Protein AF-A0A0R3TEG6-F1 (afdb_monomer)

Mean predicted aligned error: 5.92 Å

Secondary structure (DSSP, 8-state):
-HHHHHHTTEEEEEESSEEEEE-TTS-EEEEE--EEEEE-GGGHHHHTT-STTEETTEEP--PPPTT----HHHHHHHHHHTTSSSEEEEEES-TT-SB---EESHHHHHHHHHHHHHHSS-GGGB-EEEEEES---HHHHHHHHHHHHHHHH--SSPPTT-

Nearest PDB structures (foldseek):
  5tde-assembly1_A  TM=8.777E-01  e=5.356E-15  Homo sapiens
  5tet-assembly1_A  TM=8.862E-01  e=7.907E-15  Homo sapiens
  5tes-assembly1_A  TM=8.806E-01  e=6.098E-15  Homo sapiens
  5tdf-assembly1_A  TM=8.777E-01  e=2.898E-14  Homo sapiens
  6hxi-assembly1_A-2  TM=9.361E-01  e=4.434E-13  Methanothrix soehngenii

Solvent-accessible surface area (backbone atoms only — not comparable to full-atom values): 9763 Å² total; per-residue (Å²): 109,70,69,56,38,63,74,66,44,45,78,42,81,47,63,70,56,68,46,77,46,65,46,101,84,67,48,84,44,79,45,82,76,36,77,51,76,41,64,51,71,89,53,48,81,78,35,74,90,46,71,88,51,39,56,98,84,37,75,67,77,87,77,66,59,92,92,57,75,78,48,77,62,38,48,51,39,50,60,51,25,78,73,48,88,27,47,43,46,60,44,81,73,25,77,83,24,64,43,77,68,88,30,69,28,70,71,49,27,50,53,52,52,54,50,46,51,70,70,44,99,46,60,67,35,44,14,44,51,39,25,40,31,68,79,60,51,71,69,55,49,48,55,54,50,52,48,53,57,47,54,75,66,64,48,81,76,68,53,93,91,82

InterPro domains:
  IPR016102 Succinyl-CoA synthetase-like [G3DSA:3.40.50.261] (67-162)
  IPR016102 Succinyl-CoA synthetase-like [SSF52210] (86-149)
  IPR032263 ATP-citrate synthase, citrate-binding domain [PF16114] (70-158)

pLDDT: mean 92.72, std 5.59, range [65.94, 98.25]

Sequence (162 aa):
LHRVFAQLHINYLEINPLVACLDSQGNLRIHILDVASKIDQCAEYLFSSSKDWLVDGEPITFPPAFGQILTPEERRVADLDARTGASLKLCVLNPHGRIWTMSAGGGASVIYADTICQLASSPSELANYGEYSGAPTEVQTFEYASTILRLMTNASPPHPDG

Structure (mmCIF, N/CA/C/O backbone):
data_AF-A0A0R3TEG6-F1
#
_entry.id   AF-A0A0R3TEG6-F1
#
loop_
_atom_site.group_PDB
_atom_site.id
_atom_site.type_symbol
_atom_site.label_atom_id
_atom_site.label_alt_id
_atom_site.label_comp_id
_atom_site.label_asym_id
_atom_site.label_entity_id
_atom_site.label_seq_id
_atom_site.pdbx_PDB_ins_code
_atom_site.Cartn_x
_atom_site.Cartn_y
_atom_site.Cartn_z
_atom_site.occupancy
_atom_site.B_iso_or_equiv
_atom_site.auth_seq_id
_atom_site.auth_comp_id
_atom_site.auth_asym_id
_atom_site.auth_atom_id
_atom_site.pdbx_PDB_model_num
ATOM 1 N N . LEU A 1 1 ? -18.477 5.777 22.521 1.00 90.06 1 LEU A N 1
ATOM 2 C CA . LEU A 1 1 ? -17.774 5.237 21.337 1.00 90.06 1 LEU A CA 1
ATOM 3 C C . LEU A 1 1 ? -17.412 6.327 20.325 1.00 90.06 1 LEU A C 1
ATOM 5 O O . LEU A 1 1 ? -16.230 6.544 20.127 1.00 90.06 1 LEU A O 1
ATOM 9 N N . HIS A 1 2 ? -18.376 7.081 19.776 1.00 94.31 2 HIS A N 1
ATOM 10 C CA . HIS A 1 2 ? -18.116 8.123 18.760 1.00 94.31 2 HIS A CA 1
ATOM 11 C C . HIS A 1 2 ? -17.000 9.124 19.117 1.00 94.31 2 HIS A C 1
ATOM 13 O O . HIS A 1 2 ? -16.160 9.432 18.286 1.00 94.31 2 HIS A O 1
ATOM 19 N N . ARG A 1 3 ? -16.940 9.601 20.369 1.00 95.81 3 ARG A N 1
ATOM 20 C CA . ARG A 1 3 ? -15.859 10.502 20.810 1.00 95.81 3 ARG A CA 1
ATOM 21 C C . ARG A 1 3 ? -14.466 9.885 20.639 1.00 95.81 3 ARG A C 1
ATOM 23 O O . ARG A 1 3 ? -13.566 10.582 20.202 1.00 95.81 3 ARG A O 1
ATOM 30 N N . VAL A 1 4 ? -14.310 8.600 20.965 1.00 92.44 4 VAL A N 1
ATOM 31 C CA . VAL A 1 4 ? -13.042 7.868 20.797 1.00 92.44 4 VAL A CA 1
ATOM 32 C C . VAL A 1 4 ? -12.730 7.696 19.312 1.00 92.44 4 VAL A C 1
ATOM 34 O O . VAL A 1 4 ? -11.614 7.969 18.898 1.00 92.44 4 VAL A O 1
ATOM 37 N N . PHE A 1 5 ? -13.734 7.327 18.511 1.00 95.06 5 PHE A N 1
ATOM 38 C CA . PHE A 1 5 ? -13.612 7.213 17.056 1.00 95.06 5 PHE A CA 1
ATOM 39 C C . PHE A 1 5 ? -13.083 8.508 16.419 1.00 95.06 5 PHE A C 1
ATOM 41 O O . PHE A 1 5 ? -12.109 8.474 15.676 1.00 95.06 5 PHE A O 1
ATOM 48 N N . ALA A 1 6 ? -13.671 9.651 16.781 1.00 95.19 6 ALA A N 1
ATOM 49 C CA . ALA A 1 6 ? -13.252 10.956 16.282 1.00 95.19 6 ALA A CA 1
ATOM 50 C C . ALA A 1 6 ? -11.879 11.390 16.826 1.00 95.19 6 ALA A C 1
ATOM 52 O O . ALA A 1 6 ? -11.044 11.858 16.062 1.00 95.19 6 ALA A O 1
ATOM 53 N N . GLN A 1 7 ? -11.631 11.227 18.132 1.00 94.25 7 GLN A N 1
ATOM 54 C CA . GLN A 1 7 ? -10.377 11.652 18.765 1.00 94.25 7 GLN A CA 1
ATOM 55 C C . GLN A 1 7 ? -9.168 10.871 18.242 1.00 94.25 7 GLN A C 1
ATOM 57 O O . GLN A 1 7 ? -8.102 11.451 18.077 1.00 94.25 7 GLN A O 1
ATOM 62 N N . LEU A 1 8 ? -9.325 9.571 17.988 1.00 94.50 8 LEU A N 1
ATOM 63 C CA . LEU A 1 8 ? -8.230 8.703 17.556 1.00 94.50 8 LEU A CA 1
ATOM 64 C C . LEU A 1 8 ? -8.075 8.628 16.030 1.00 94.50 8 LEU A C 1
ATOM 66 O O . LEU A 1 8 ? -7.300 7.799 15.564 1.00 94.50 8 LEU A O 1
ATOM 70 N N . HIS A 1 9 ? -8.789 9.463 15.261 1.00 95.56 9 HIS A N 1
ATOM 71 C CA . HIS A 1 9 ? -8.759 9.453 13.790 1.00 95.56 9 HIS A CA 1
ATOM 72 C C . HIS A 1 9 ? -9.048 8.057 13.199 1.00 95.56 9 HIS A C 1
ATOM 74 O O . HIS A 1 9 ? -8.362 7.563 12.301 1.00 95.56 9 HIS A O 1
ATOM 80 N N . ILE A 1 10 ? -10.073 7.392 13.739 1.00 95.44 10 ILE A N 1
ATOM 81 C CA . ILE A 1 10 ? -10.532 6.093 13.246 1.00 95.44 10 ILE A CA 1
ATOM 82 C C . ILE A 1 10 ? -11.433 6.320 12.027 1.00 95.44 10 ILE A C 1
ATOM 84 O O . ILE A 1 10 ? -12.349 7.133 12.077 1.00 95.44 10 ILE A O 1
ATOM 88 N N . ASN A 1 11 ? -11.205 5.563 10.952 1.00 95.06 11 ASN A N 1
ATOM 89 C CA . ASN A 1 11 ? -12.000 5.611 9.718 1.00 95.06 11 ASN A CA 1
ATOM 90 C C . ASN A 1 11 ? -12.960 4.421 9.589 1.00 95.06 11 ASN A C 1
ATOM 92 O O . ASN A 1 11 ? -13.937 4.477 8.845 1.00 95.06 11 ASN A O 1
ATOM 96 N N . TYR A 1 12 ? -12.696 3.335 10.313 1.00 96.25 12 TYR A N 1
ATOM 97 C CA . TYR A 1 12 ? -13.555 2.158 10.376 1.00 96.25 12 TYR A CA 1
ATOM 98 C C . TYR A 1 12 ? -13.430 1.511 11.750 1.00 96.25 12 TYR A C 1
ATOM 100 O O . TYR A 1 12 ? -12.317 1.349 12.237 1.00 96.25 12 TYR A O 1
ATOM 108 N N . LEU A 1 13 ? -14.556 1.138 12.357 1.00 96.44 13 LEU A N 1
ATOM 109 C CA . LEU A 1 13 ? -14.596 0.421 13.628 1.00 96.44 13 LEU A CA 1
ATOM 110 C C . LEU A 1 13 ? -15.757 -0.570 13.617 1.00 96.44 13 LEU A C 1
ATOM 112 O O . LEU A 1 13 ? -16.920 -0.170 13.569 1.00 96.44 13 LEU A O 1
ATOM 116 N N . GLU A 1 14 ? -15.429 -1.847 13.710 1.00 97.19 14 GLU A N 1
ATOM 117 C CA . GLU A 1 14 ? -16.363 -2.943 13.913 1.00 97.19 14 GLU A CA 1
ATOM 118 C C . GLU A 1 14 ? -16.099 -3.572 15.279 1.00 97.19 14 GLU A C 1
ATOM 120 O O . GLU A 1 14 ? -14.954 -3.807 15.657 1.00 97.19 14 GLU A O 1
ATOM 125 N N . ILE A 1 15 ? -17.174 -3.836 16.021 1.00 97.31 15 ILE A N 1
ATOM 126 C CA . ILE A 1 15 ? -17.139 -4.593 17.270 1.00 97.31 15 ILE A CA 1
ATOM 127 C C . ILE A 1 15 ? -18.162 -5.714 17.132 1.00 97.31 15 ILE A C 1
ATOM 129 O O . ILE A 1 15 ? -19.364 -5.433 17.101 1.00 97.31 15 ILE A O 1
ATOM 133 N N . ASN A 1 16 ? -17.707 -6.964 17.036 1.00 96.38 16 ASN A N 1
ATOM 134 C CA . ASN A 1 16 ? -18.596 -8.092 16.768 1.00 96.38 16 ASN A CA 1
ATOM 135 C C . ASN A 1 16 ? -18.129 -9.403 17.439 1.00 96.38 16 ASN A C 1
ATOM 137 O O . ASN A 1 16 ? -17.317 -10.117 16.861 1.00 96.38 16 ASN A O 1
ATOM 141 N N . PRO A 1 17 ? -18.670 -9.779 18.615 1.00 95.88 17 PRO A N 1
ATOM 142 C CA . PRO A 1 17 ? -19.835 -9.188 19.277 1.00 95.88 17 PRO A CA 1
ATOM 143 C C . PRO A 1 17 ? -19.490 -8.097 20.308 1.00 95.88 17 PRO A C 1
ATOM 145 O O . PRO A 1 17 ? -18.496 -8.171 21.034 1.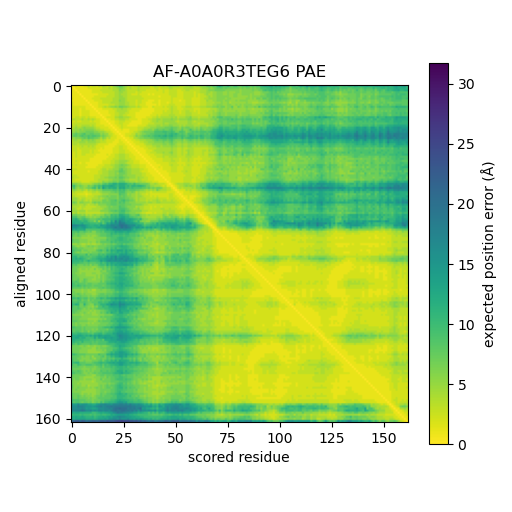00 95.88 17 PRO A O 1
ATOM 148 N N . LEU A 1 18 ? -20.401 -7.127 20.452 1.00 96.44 18 LEU A N 1
ATOM 149 C CA . LEU A 1 18 ? -20.498 -6.262 21.631 1.00 96.44 18 LEU A CA 1
ATOM 150 C C . LEU A 1 18 ? -21.471 -6.899 22.630 1.00 96.44 18 LEU A C 1
ATOM 152 O O . LEU A 1 18 ? -22.679 -6.925 22.394 1.00 96.44 18 LEU A O 1
ATOM 156 N N . VAL A 1 19 ? -20.959 -7.411 23.746 1.00 97.12 19 VAL A N 1
ATOM 157 C CA . VAL A 1 19 ? -21.777 -8.120 24.739 1.00 97.12 19 VAL A CA 1
ATOM 158 C C . VAL A 1 19 ? -22.154 -7.177 25.874 1.00 97.12 19 VAL A C 1
ATOM 160 O O . VAL A 1 19 ? -21.295 -6.555 26.493 1.00 97.12 19 VAL A O 1
ATOM 163 N N . ALA A 1 20 ? -23.448 -7.091 26.169 1.00 96.62 20 ALA A N 1
ATOM 164 C CA . ALA A 1 20 ? -23.992 -6.314 27.274 1.00 96.62 20 ALA A CA 1
ATOM 165 C C . ALA A 1 20 ? -24.687 -7.257 28.263 1.00 96.62 20 ALA A C 1
ATOM 167 O O . ALA A 1 20 ? -25.652 -7.931 27.906 1.00 96.62 20 ALA A O 1
ATOM 168 N N . CYS A 1 21 ? -24.198 -7.322 29.499 1.00 96.06 21 CYS A N 1
ATOM 169 C CA . CYS A 1 21 ? -24.749 -8.182 30.546 1.00 96.06 21 CYS A CA 1
ATOM 170 C C . CYS A 1 21 ? -24.800 -7.451 31.890 1.00 96.06 21 CYS A C 1
ATOM 172 O O . CYS A 1 21 ? -24.140 -6.435 32.080 1.00 96.06 21 CYS A O 1
ATOM 174 N N . LEU A 1 22 ? -25.610 -7.945 32.824 1.00 97.00 22 LEU A N 1
ATOM 175 C CA . LEU A 1 22 ? -25.627 -7.435 34.194 1.00 97.00 22 LEU A CA 1
ATOM 176 C C . LEU A 1 22 ? -24.624 -8.218 35.041 1.00 97.00 22 LEU A C 1
ATOM 178 O O . LEU A 1 22 ? -24.508 -9.436 34.896 1.00 97.00 22 LEU A O 1
ATOM 182 N N . ASP A 1 23 ? -23.916 -7.537 35.933 1.00 93.81 23 ASP A N 1
ATOM 183 C CA . ASP A 1 23 ? -23.112 -8.210 36.946 1.00 93.81 23 ASP A CA 1
ATOM 184 C C . ASP A 1 23 ? -23.959 -8.720 38.121 1.00 93.81 23 ASP A C 1
ATOM 186 O O . ASP A 1 23 ? -25.176 -8.535 38.174 1.00 93.81 23 ASP A O 1
ATOM 190 N N . SER A 1 24 ? -23.313 -9.381 39.083 1.00 92.69 24 SER A N 1
ATOM 191 C CA . SER A 1 24 ? -23.974 -9.957 40.262 1.00 92.69 24 SER A CA 1
ATOM 192 C C . SER A 1 24 ? -24.679 -8.929 41.156 1.00 92.69 24 SER A C 1
ATOM 194 O O . SER A 1 24 ? -25.461 -9.316 42.020 1.00 92.69 24 SER A O 1
ATOM 196 N N . GLN A 1 25 ? -24.413 -7.637 40.959 1.00 94.69 25 GLN A N 1
ATOM 197 C CA . GLN A 1 25 ? -25.009 -6.523 41.694 1.00 94.69 25 GLN A CA 1
ATOM 198 C C . GLN A 1 25 ? -26.090 -5.809 40.863 1.00 94.69 25 GLN A C 1
ATOM 200 O O . GLN A 1 25 ? -26.677 -4.838 41.333 1.00 94.69 25 GLN A O 1
ATOM 205 N N . GLY A 1 26 ? -26.373 -6.289 39.646 1.00 93.88 26 GLY A N 1
ATOM 206 C CA . GLY A 1 26 ? -27.352 -5.704 38.732 1.00 93.88 26 GLY A CA 1
ATOM 207 C C . GLY A 1 26 ? -26.823 -4.531 37.903 1.00 93.88 26 GLY A C 1
ATOM 208 O O . GLY A 1 26 ? -27.619 -3.860 37.250 1.00 93.88 26 GLY A O 1
ATOM 209 N N . ASN A 1 27 ? -25.511 -4.267 37.894 1.00 96.12 27 ASN A N 1
ATOM 210 C CA . ASN A 1 27 ? -24.934 -3.184 37.096 1.00 96.12 27 ASN A CA 1
ATOM 211 C C . ASN A 1 27 ? -24.672 -3.643 35.658 1.00 96.12 27 ASN A C 1
ATOM 213 O O . ASN A 1 27 ? -24.131 -4.727 35.436 1.00 96.12 27 ASN A O 1
ATOM 217 N N . LEU A 1 28 ? -24.995 -2.795 34.677 1.00 95.81 28 LEU A N 1
ATOM 218 C CA . LEU A 1 28 ? -24.678 -3.043 33.270 1.00 95.81 28 LEU A CA 1
ATOM 219 C C . LEU A 1 28 ? -23.159 -3.059 33.049 1.00 95.81 28 LEU A C 1
ATOM 221 O O . LEU A 1 28 ? -22.475 -2.065 33.291 1.00 95.81 28 LEU A O 1
ATOM 225 N N . ARG A 1 29 ? -22.649 -4.168 32.518 1.00 96.25 29 ARG A N 1
ATOM 226 C CA . ARG A 1 29 ? -21.284 -4.332 32.027 1.00 96.25 29 ARG A CA 1
ATOM 227 C C . ARG A 1 29 ? -21.281 -4.550 30.525 1.00 96.25 29 ARG A C 1
ATOM 229 O O . ARG A 1 29 ? -22.097 -5.289 29.978 1.00 96.25 29 ARG A O 1
ATOM 236 N N . ILE A 1 30 ? -20.327 -3.896 29.875 1.00 95.31 30 ILE A N 1
ATOM 237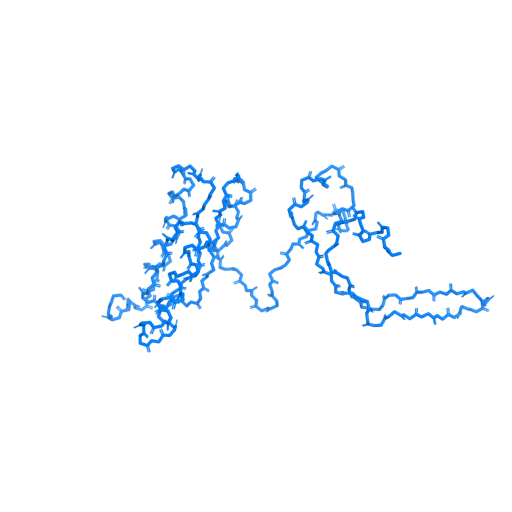 C CA . ILE A 1 30 ? -20.082 -4.008 28.443 1.00 95.31 30 ILE A CA 1
ATOM 238 C C . ILE A 1 30 ? -18.758 -4.744 28.246 1.00 95.31 30 ILE A C 1
ATOM 240 O O . ILE A 1 30 ? -17.739 -4.344 28.806 1.00 95.31 30 ILE A O 1
ATOM 244 N N . HIS A 1 31 ? -18.781 -5.800 27.442 1.00 95.31 31 HIS A N 1
ATOM 245 C CA . HIS A 1 31 ? -17.624 -6.594 27.059 1.00 95.31 31 HIS A CA 1
ATOM 246 C C . HIS A 1 31 ? -17.413 -6.475 25.550 1.00 95.31 31 HIS A C 1
ATOM 248 O O . HIS A 1 31 ? -18.310 -6.753 24.753 1.00 95.31 31 HIS A O 1
ATOM 254 N N . ILE A 1 32 ? -16.215 -6.048 25.172 1.00 95.94 32 ILE A N 1
ATOM 255 C CA . ILE A 1 32 ? -15.768 -5.959 23.784 1.00 95.94 32 ILE A CA 1
ATOM 256 C C . ILE A 1 32 ? -14.995 -7.249 23.511 1.00 95.94 32 ILE A C 1
ATOM 258 O O . ILE A 1 32 ? -13.899 -7.410 24.044 1.00 95.94 32 ILE A O 1
ATOM 262 N N . LEU A 1 33 ? -15.602 -8.195 22.786 1.00 96.19 33 LEU A N 1
ATOM 263 C CA . LEU A 1 33 ? -14.996 -9.516 22.565 1.00 96.19 33 LEU A CA 1
ATOM 264 C C . LEU A 1 33 ? -14.116 -9.574 21.316 1.00 96.19 33 LEU A C 1
ATOM 266 O O . LEU A 1 33 ? -13.143 -10.320 21.310 1.00 96.19 33 LEU A O 1
ATOM 270 N N . ASP A 1 34 ? -14.448 -8.793 20.292 1.00 96.56 34 ASP A N 1
ATOM 271 C CA . ASP A 1 34 ? -13.666 -8.681 19.064 1.00 96.56 34 ASP A CA 1
ATOM 272 C C . ASP A 1 34 ? -13.762 -7.259 18.503 1.00 96.56 34 ASP A C 1
ATOM 274 O O . ASP A 1 34 ? -14.799 -6.602 18.654 1.00 96.56 34 ASP A O 1
ATOM 278 N N . VAL A 1 35 ? -12.679 -6.789 17.881 1.00 95.12 35 VAL A N 1
ATOM 279 C CA . VAL A 1 35 ? -12.582 -5.463 17.264 1.00 95.12 35 VAL A CA 1
ATOM 280 C C . VAL A 1 35 ? -11.770 -5.537 15.979 1.00 95.12 35 VAL A C 1
ATOM 282 O O . VAL A 1 35 ? -10.594 -5.895 16.002 1.00 95.12 35 VAL A O 1
ATOM 285 N N . ALA A 1 36 ? -12.355 -5.054 14.887 1.00 94.25 36 ALA A N 1
ATOM 286 C CA . ALA A 1 36 ? -11.625 -4.709 13.674 1.00 94.25 36 ALA A CA 1
ATOM 287 C C . ALA A 1 36 ? -11.663 -3.188 13.474 1.00 94.25 36 ALA A C 1
ATOM 289 O O . ALA A 1 36 ? -12.709 -2.554 13.605 1.00 94.25 36 ALA A O 1
ATOM 290 N N . SER A 1 37 ? -10.517 -2.577 13.168 1.00 93.12 37 SER A N 1
ATOM 291 C CA . SER A 1 37 ? -10.405 -1.121 13.031 1.00 93.12 37 SER A CA 1
ATOM 292 C C . SER A 1 37 ? -9.481 -0.726 11.881 1.00 93.12 37 SER A C 1
ATOM 294 O O . SER A 1 37 ? -8.529 -1.440 11.570 1.00 93.12 37 SER A O 1
ATOM 296 N N . LYS A 1 38 ? -9.755 0.424 11.256 1.00 94.00 38 LYS A N 1
ATOM 297 C CA . LYS A 1 38 ? -8.822 1.119 10.356 1.00 94.00 38 LYS A CA 1
ATOM 298 C C . LYS A 1 38 ? -8.635 2.540 10.859 1.00 94.00 38 LYS A C 1
ATOM 300 O O . LYS A 1 38 ? -9.618 3.250 11.071 1.00 94.00 38 LYS A O 1
ATOM 305 N N . ILE A 1 39 ? -7.384 2.946 11.009 1.00 92.75 39 ILE A N 1
ATOM 306 C CA . ILE A 1 39 ? -6.981 4.263 11.506 1.00 92.75 39 ILE A CA 1
ATOM 307 C C . ILE A 1 39 ? -6.341 5.029 10.347 1.00 92.75 39 ILE A C 1
ATOM 309 O O . ILE A 1 39 ? -5.707 4.423 9.482 1.00 92.75 39 ILE A O 1
ATOM 313 N N . ASP A 1 40 ? -6.542 6.343 10.299 1.00 92.44 40 ASP A N 1
ATOM 314 C CA . ASP A 1 40 ? -5.934 7.203 9.287 1.00 92.44 40 ASP A CA 1
ATOM 315 C C . ASP A 1 40 ? -4.439 7.409 9.558 1.00 92.44 40 ASP A C 1
ATOM 317 O O . ASP A 1 40 ? -4.068 8.300 10.315 1.00 92.44 40 ASP A O 1
ATOM 321 N N . GLN A 1 41 ? -3.574 6.616 8.922 1.00 88.88 41 GLN A N 1
ATOM 322 C CA . GLN A 1 41 ? -2.120 6.733 9.074 1.00 88.88 41 GLN A CA 1
ATOM 323 C C . GLN A 1 41 ? -1.588 8.145 8.761 1.00 88.88 41 GLN A C 1
ATOM 325 O O . GLN A 1 41 ? -0.605 8.570 9.359 1.00 88.88 41 GLN A O 1
ATOM 330 N N . CYS A 1 42 ? -2.253 8.929 7.904 1.00 87.62 42 CYS A N 1
ATOM 331 C CA . CYS A 1 42 ? -1.832 10.304 7.620 1.00 87.62 42 CYS A CA 1
ATOM 332 C C . CYS A 1 42 ? -1.911 11.222 8.850 1.00 87.62 42 CYS A C 1
ATOM 334 O O . CYS A 1 42 ? -1.284 12.278 8.858 1.00 87.62 42 CYS A O 1
ATOM 336 N N . ALA A 1 43 ? -2.660 10.842 9.889 1.00 90.94 43 ALA A N 1
ATOM 337 C CA . ALA A 1 43 ? -2.768 11.585 11.138 1.00 90.94 43 ALA A CA 1
ATOM 338 C C . ALA A 1 43 ? -1.612 11.316 12.120 1.00 90.94 43 ALA A C 1
ATOM 340 O O . ALA A 1 43 ? -1.562 11.959 13.164 1.00 90.94 43 ALA A O 1
ATOM 341 N N . GLU A 1 44 ? -0.669 10.420 11.806 1.00 89.06 44 GLU A N 1
ATOM 342 C CA . GLU A 1 44 ? 0.417 9.998 12.711 1.00 89.06 44 GLU A CA 1
ATOM 343 C C . GLU A 1 44 ? 1.204 11.169 13.315 1.00 89.06 44 GLU A C 1
ATOM 345 O O . GLU A 1 44 ? 1.490 11.190 14.514 1.00 89.06 44 GLU A O 1
ATOM 350 N N . TYR A 1 45 ? 1.466 12.207 12.518 1.00 86.94 45 TYR A N 1
ATOM 351 C CA . TYR A 1 45 ? 2.175 13.406 12.970 1.00 86.94 45 TYR A CA 1
ATOM 352 C C . TYR A 1 45 ? 1.451 14.171 14.097 1.00 86.94 45 TYR A C 1
ATOM 354 O O . TYR A 1 45 ? 2.095 14.902 14.846 1.00 86.94 45 TYR A O 1
ATOM 362 N N . LEU A 1 46 ? 0.127 14.024 14.242 1.00 90.56 46 LEU A N 1
ATOM 363 C CA . LEU A 1 46 ? -0.651 14.637 15.328 1.00 90.56 46 LEU A CA 1
ATOM 364 C C . LEU A 1 46 ? -0.429 13.924 16.667 1.00 90.56 46 LEU A C 1
ATOM 366 O O . LEU A 1 46 ? -0.630 14.518 17.728 1.00 90.56 46 LEU A O 1
ATOM 370 N N . PHE A 1 47 ? -0.007 12.660 16.623 1.00 90.50 47 PHE A N 1
ATOM 371 C CA . PHE A 1 47 ? 0.099 11.790 17.788 1.00 90.50 47 PHE A CA 1
ATOM 372 C C . PHE A 1 47 ? 1.537 11.536 18.237 1.00 90.50 47 PHE A C 1
ATOM 374 O O . PHE A 1 47 ? 1.730 10.930 19.287 1.00 90.50 47 PHE A O 1
ATOM 381 N N . SER A 1 48 ? 2.540 12.075 17.537 1.00 82.19 48 SER A N 1
ATOM 382 C CA . SER A 1 48 ? 3.965 11.908 17.872 1.00 82.19 48 SER A CA 1
ATOM 383 C C . SER A 1 48 ? 4.334 12.353 19.296 1.00 82.19 48 SER A C 1
ATOM 385 O O . SER A 1 48 ? 5.328 11.898 19.855 1.00 82.19 48 SER A O 1
ATOM 387 N N . SER A 1 49 ? 3.543 13.258 19.879 1.00 82.38 49 SER A N 1
ATOM 388 C CA . SER A 1 49 ? 3.724 13.798 21.236 1.00 82.38 49 SER A CA 1
ATOM 389 C C . SER A 1 49 ? 2.631 13.346 22.216 1.00 82.38 49 SER A C 1
ATOM 391 O O . SER A 1 49 ? 2.599 13.811 23.357 1.00 82.38 49 SER A O 1
ATOM 393 N N . SER A 1 50 ? 1.709 12.484 21.778 1.00 86.56 50 SER A N 1
ATOM 394 C CA . SER A 1 50 ? 0.573 11.998 22.563 1.00 86.56 50 SER A CA 1
ATOM 395 C C . SER A 1 50 ? 0.758 10.531 22.947 1.00 86.56 50 SER A C 1
ATOM 397 O O . SER A 1 50 ? 1.445 9.772 22.274 1.00 86.56 50 SER A O 1
ATOM 399 N N . LYS A 1 51 ? 0.098 10.115 24.031 1.00 87.81 51 LYS A N 1
ATOM 400 C CA . LYS A 1 51 ? -0.000 8.697 24.406 1.00 87.81 51 LYS A CA 1
ATOM 401 C C . LYS A 1 51 ? -1.160 7.977 23.713 1.00 87.81 51 LYS A C 1
ATOM 403 O O . LYS A 1 51 ? -1.289 6.769 23.859 1.00 87.81 51 LYS A O 1
ATOM 408 N N . ASP A 1 52 ? -1.996 8.713 22.982 1.00 90.44 52 ASP A N 1
ATOM 409 C CA . ASP A 1 52 ? -3.243 8.205 22.402 1.00 90.44 52 ASP A CA 1
ATOM 410 C C . ASP A 1 52 ? -3.017 7.150 21.301 1.00 90.44 52 ASP A C 1
ATOM 412 O O . ASP A 1 52 ? -3.891 6.316 21.078 1.00 90.44 52 ASP A O 1
ATOM 416 N N . TRP A 1 53 ? -1.853 7.153 20.640 1.00 92.69 53 TRP A N 1
ATOM 417 C CA . TRP A 1 53 ? -1.432 6.135 19.660 1.00 92.69 53 TRP A CA 1
ATOM 418 C C . TRP A 1 53 ? -0.287 5.253 20.182 1.00 92.69 53 TRP A C 1
ATOM 420 O O . TRP A 1 53 ? 0.547 4.776 19.412 1.00 92.69 53 TRP A O 1
ATOM 430 N N . LEU A 1 54 ? -0.241 5.039 21.500 1.00 91.00 54 LEU A N 1
ATOM 431 C CA . LEU A 1 54 ? 0.646 4.054 22.108 1.00 91.00 54 LEU A CA 1
ATOM 432 C C . LEU A 1 54 ? -0.135 2.788 22.470 1.00 91.00 54 LEU A C 1
ATOM 434 O O . LEU A 1 54 ? -1.148 2.849 23.169 1.00 91.00 54 LEU A O 1
ATOM 438 N N . VAL A 1 55 ? 0.372 1.638 22.040 1.00 87.56 55 VAL A N 1
ATOM 439 C CA . VAL A 1 55 ? -0.085 0.309 22.448 1.00 87.56 55 VAL A CA 1
ATOM 440 C C . VAL A 1 55 ? 0.975 -0.254 23.388 1.00 87.56 55 VAL A C 1
ATOM 442 O O . VAL A 1 55 ? 2.127 -0.412 23.002 1.00 87.56 55 VAL A O 1
ATOM 445 N N . ASP A 1 56 ? 0.613 -0.470 24.655 1.00 88.25 56 ASP A N 1
ATOM 446 C CA . ASP A 1 56 ? 1.532 -0.927 25.712 1.00 88.25 56 ASP A CA 1
ATOM 447 C C . ASP A 1 56 ? 2.811 -0.074 25.870 1.00 88.25 56 ASP A C 1
ATOM 449 O O . ASP A 1 56 ? 3.846 -0.545 26.334 1.00 88.25 56 ASP A O 1
ATOM 453 N N . GLY A 1 57 ? 2.720 1.218 25.535 1.00 86.94 57 GLY A N 1
ATOM 454 C CA . GLY A 1 57 ? 3.825 2.178 25.624 1.00 86.94 57 GLY A CA 1
ATOM 455 C C . GLY A 1 57 ? 4.634 2.349 24.338 1.00 86.94 57 GLY A C 1
ATOM 456 O O . GLY A 1 57 ? 5.427 3.284 24.270 1.00 86.94 57 GLY A O 1
ATOM 457 N N . GLU A 1 58 ? 4.386 1.530 23.316 1.00 88.44 58 GLU A N 1
ATOM 458 C CA . GLU A 1 58 ? 5.057 1.596 22.016 1.00 88.44 58 GLU A CA 1
ATOM 459 C C . GLU A 1 58 ? 4.153 2.223 20.945 1.00 88.44 58 GLU A C 1
ATOM 461 O O . GLU A 1 58 ? 2.931 2.062 21.017 1.00 88.44 58 GLU A O 1
ATOM 466 N N . PRO A 1 59 ? 4.702 2.933 19.941 1.00 87.94 59 PRO A N 1
ATOM 467 C CA . PRO A 1 59 ? 3.917 3.462 18.830 1.00 87.94 59 PRO A CA 1
ATOM 468 C C . PRO A 1 59 ? 3.096 2.374 18.139 1.00 87.94 59 PRO A C 1
ATOM 470 O O . PRO A 1 59 ? 3.564 1.249 17.942 1.00 87.94 59 PRO A O 1
ATOM 473 N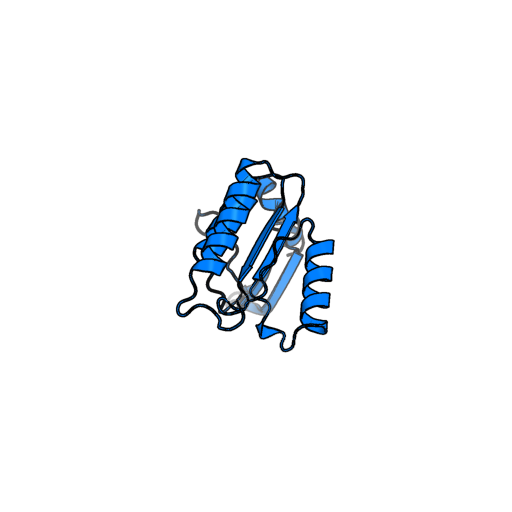 N . ILE A 1 60 ? 1.869 2.716 17.746 1.00 89.00 60 ILE A N 1
ATOM 474 C CA . ILE A 1 60 ? 1.038 1.819 16.950 1.00 89.00 60 ILE A CA 1
ATOM 475 C C . ILE A 1 60 ? 1.782 1.382 15.682 1.00 89.00 60 ILE A C 1
ATOM 477 O O . ILE A 1 60 ? 2.443 2.173 15.013 1.00 89.00 60 ILE A O 1
ATOM 481 N N . THR A 1 61 ? 1.662 0.103 15.345 1.00 85.00 61 THR A N 1
ATOM 482 C CA . THR A 1 61 ? 2.209 -0.446 14.105 1.00 85.00 61 THR A CA 1
ATOM 483 C C . THR A 1 61 ? 1.072 -0.724 13.133 1.00 85.00 61 THR A C 1
ATOM 485 O O . THR A 1 61 ? -0.002 -1.171 13.535 1.00 85.00 61 THR A O 1
ATOM 488 N N . PHE A 1 62 ? 1.300 -0.454 11.848 1.00 84.38 62 PHE A N 1
ATOM 489 C CA . PHE A 1 62 ? 0.370 -0.794 10.773 1.00 84.38 62 PHE A CA 1
ATOM 490 C C . PHE A 1 62 ? 0.812 -2.128 10.166 1.00 84.38 62 PHE A C 1
ATOM 492 O O . PHE A 1 62 ? 1.741 -2.145 9.353 1.00 84.38 62 PHE A O 1
ATOM 499 N N . PRO A 1 63 ? 0.230 -3.264 10.596 1.00 80.56 63 PRO A N 1
ATOM 500 C CA . PRO A 1 63 ? 0.647 -4.555 10.085 1.00 80.56 63 PRO A CA 1
ATOM 501 C C . PRO A 1 63 ? 0.302 -4.667 8.592 1.00 80.56 63 PRO A C 1
ATOM 503 O O . PRO A 1 63 ? -0.723 -4.134 8.153 1.00 80.56 63 PRO A O 1
ATOM 506 N N . PRO A 1 64 ? 1.122 -5.385 7.805 1.00 77.31 64 PRO A N 1
ATOM 507 C CA . PRO A 1 64 ? 0.751 -5.732 6.441 1.00 77.31 64 PRO A CA 1
ATOM 508 C C . PRO A 1 64 ? -0.514 -6.605 6.446 1.00 77.31 64 PRO A C 1
ATOM 510 O O . PRO A 1 64 ? -0.900 -7.168 7.477 1.00 77.31 64 PRO A O 1
ATOM 513 N N . ALA A 1 65 ? -1.172 -6.734 5.291 1.00 78.81 65 ALA A N 1
ATOM 514 C CA . ALA A 1 65 ? -2.352 -7.588 5.195 1.00 78.81 65 ALA A CA 1
ATOM 515 C C . ALA A 1 65 ? -2.008 -9.038 5.580 1.00 78.81 65 ALA A C 1
ATOM 517 O O . ALA A 1 65 ? -0.874 -9.492 5.418 1.00 78.81 65 ALA A O 1
ATOM 518 N N . PHE A 1 66 ? -2.993 -9.786 6.083 1.00 76.56 66 PHE A N 1
ATOM 519 C CA . PHE A 1 66 ? -2.785 -11.180 6.472 1.00 76.56 66 PHE A CA 1
ATOM 520 C C . PHE A 1 66 ? -2.153 -11.987 5.324 1.00 76.56 66 PHE A C 1
ATOM 522 O O . PHE A 1 66 ? -2.662 -11.992 4.204 1.00 76.56 66 PHE A O 1
ATOM 529 N N . GLY A 1 67 ? -1.034 -12.659 5.609 1.00 71.56 67 GLY A N 1
ATOM 530 C CA . GLY A 1 67 ? -0.276 -13.441 4.628 1.00 71.56 67 GLY A CA 1
ATOM 531 C C . GLY A 1 67 ? 0.729 -12.644 3.787 1.00 71.56 67 GLY A C 1
ATOM 532 O O . GLY A 1 67 ? 1.502 -13.259 3.057 1.00 71.56 67 GLY A O 1
ATOM 533 N N . GLN A 1 68 ? 0.779 -11.313 3.902 1.00 73.88 68 GLN A N 1
ATOM 534 C CA . GLN A 1 68 ? 1.812 -10.505 3.256 1.00 73.88 68 GLN A CA 1
ATOM 535 C C . GLN A 1 68 ? 3.059 -10.424 4.137 1.00 73.88 68 GLN A C 1
ATOM 537 O O . GLN A 1 68 ? 3.035 -9.904 5.252 1.00 73.88 68 GLN A O 1
ATOM 542 N N . ILE A 1 69 ? 4.174 -10.915 3.605 1.00 79.19 69 ILE A N 1
ATOM 543 C CA . ILE A 1 69 ? 5.503 -10.701 4.168 1.00 79.19 69 ILE A CA 1
ATOM 544 C C . ILE A 1 69 ? 6.213 -9.743 3.224 1.00 79.19 69 ILE A C 1
ATOM 546 O O . ILE A 1 69 ? 6.527 -10.122 2.099 1.00 79.19 69 ILE A O 1
ATOM 550 N N . LEU A 1 70 ? 6.454 -8.515 3.687 1.00 83.56 70 LEU A N 1
ATOM 551 C CA . LEU A 1 70 ? 7.214 -7.542 2.908 1.00 83.56 70 LEU A CA 1
ATOM 552 C C . LEU A 1 70 ? 8.624 -8.075 2.656 1.00 83.56 70 LEU A C 1
ATOM 554 O O . LEU A 1 70 ? 9.339 -8.456 3.596 1.00 83.56 70 LEU A O 1
ATOM 558 N N . THR A 1 71 ? 9.029 -8.050 1.395 1.00 89.56 71 THR A N 1
ATOM 559 C CA . THR A 1 71 ? 10.410 -8.293 0.989 1.00 89.56 71 THR A CA 1
ATOM 560 C C . THR A 1 71 ? 11.332 -7.227 1.605 1.00 89.56 71 THR A C 1
ATOM 562 O O . THR A 1 71 ? 10.883 -6.123 1.950 1.00 89.56 71 THR A O 1
ATOM 565 N N . PRO A 1 72 ? 12.634 -7.517 1.789 1.00 92.50 72 PRO A N 1
ATOM 566 C CA . PRO A 1 72 ? 13.602 -6.517 2.242 1.00 92.50 72 PRO A CA 1
ATOM 567 C C . PRO A 1 72 ? 13.574 -5.229 1.404 1.00 92.50 72 PRO A C 1
ATOM 569 O O . PRO A 1 72 ? 13.756 -4.136 1.939 1.00 92.50 72 PRO A O 1
ATOM 572 N N . GLU A 1 73 ? 13.317 -5.355 0.106 1.00 94.12 73 GLU A N 1
ATOM 573 C CA . GLU A 1 73 ? 13.226 -4.265 -0.856 1.00 94.12 73 GLU A CA 1
ATOM 574 C C . GLU A 1 73 ? 11.950 -3.434 -0.691 1.00 94.12 73 GLU A C 1
ATOM 576 O O . GLU A 1 73 ? 12.032 -2.206 -0.662 1.00 94.12 73 GLU A O 1
ATOM 581 N N . GLU A 1 74 ? 10.790 -4.068 -0.497 1.00 94.38 74 GLU A N 1
ATOM 582 C CA . GLU A 1 74 ? 9.542 -3.356 -0.181 1.00 94.38 74 GLU A CA 1
ATOM 583 C C . GLU A 1 74 ? 9.661 -2.586 1.138 1.00 94.38 74 GLU A C 1
ATOM 585 O O . GLU A 1 74 ? 9.267 -1.422 1.213 1.00 94.38 74 GLU A O 1
ATOM 590 N N . ARG A 1 75 ? 10.281 -3.192 2.164 1.00 92.50 75 ARG A N 1
ATOM 591 C CA . ARG A 1 75 ? 10.546 -2.510 3.441 1.00 92.50 75 ARG A CA 1
ATOM 592 C C . ARG A 1 75 ? 11.457 -1.299 3.252 1.00 92.50 75 ARG A C 1
ATOM 594 O O . ARG A 1 75 ? 11.179 -0.242 3.804 1.00 92.50 75 ARG A O 1
ATOM 601 N N . ARG A 1 76 ? 12.513 -1.428 2.441 1.00 93.50 76 ARG A N 1
ATOM 602 C CA . ARG A 1 76 ? 13.434 -0.322 2.142 1.00 93.50 76 ARG A CA 1
ATOM 603 C C . ARG A 1 76 ? 12.714 0.860 1.492 1.00 93.50 76 ARG A C 1
ATOM 605 O O . ARG A 1 76 ? 12.981 2.001 1.854 1.00 93.50 76 ARG A O 1
ATOM 612 N N . VAL A 1 77 ? 11.819 0.596 0.538 1.00 96.00 77 VAL A N 1
ATOM 613 C CA . VAL A 1 77 ? 11.026 1.648 -0.114 1.00 96.00 77 VAL A CA 1
ATOM 614 C C . VAL A 1 77 ? 10.046 2.282 0.870 1.00 96.00 77 VAL A C 1
ATOM 616 O O . VAL A 1 77 ? 9.970 3.506 0.917 1.00 96.00 77 VAL A O 1
ATOM 619 N N . ALA A 1 78 ? 9.364 1.487 1.699 1.00 92.44 78 ALA A N 1
ATOM 620 C CA . ALA A 1 78 ? 8.476 2.009 2.739 1.00 92.44 78 ALA A CA 1
ATOM 621 C C . ALA A 1 78 ? 9.222 2.905 3.750 1.00 92.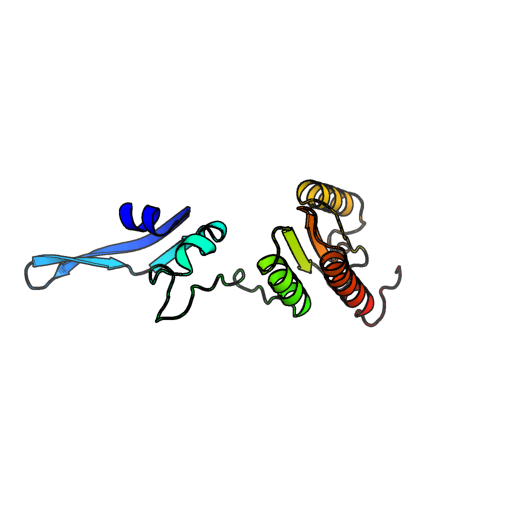44 78 ALA A C 1
ATOM 623 O O . ALA A 1 78 ? 8.731 3.966 4.127 1.00 92.44 78 ALA A O 1
ATOM 624 N N . ASP A 1 79 ? 10.448 2.532 4.131 1.00 91.44 79 ASP A N 1
ATOM 625 C CA . ASP A 1 79 ? 11.300 3.345 5.005 1.00 91.44 79 ASP A CA 1
ATOM 626 C C . ASP A 1 79 ? 11.759 4.656 4.348 1.00 91.44 79 ASP A C 1
ATOM 628 O O . ASP A 1 79 ? 12.025 5.634 5.053 1.00 91.44 79 ASP A O 1
ATOM 632 N N . LEU A 1 80 ? 11.916 4.671 3.021 1.00 93.44 80 LEU A N 1
ATOM 633 C CA . LEU A 1 80 ? 12.274 5.865 2.256 1.00 93.44 80 LEU A CA 1
ATOM 634 C C . LEU A 1 80 ? 11.075 6.815 2.142 1.00 93.44 80 LEU A C 1
ATOM 636 O O . LEU A 1 80 ? 11.237 8.015 2.359 1.00 93.44 80 LEU A O 1
ATOM 640 N N . ASP A 1 81 ? 9.892 6.264 1.860 1.00 93.81 81 ASP A N 1
ATOM 641 C CA . ASP A 1 81 ? 8.598 6.954 1.800 1.00 93.81 81 ASP A CA 1
ATOM 642 C C . ASP A 1 81 ? 8.270 7.667 3.119 1.00 93.81 81 ASP A C 1
ATOM 644 O O . ASP A 1 81 ? 7.997 8.863 3.132 1.00 93.81 81 ASP A O 1
ATOM 648 N N . ALA A 1 82 ? 8.441 6.982 4.255 1.00 88.81 82 ALA A N 1
ATOM 649 C CA . ALA A 1 82 ? 8.183 7.543 5.584 1.00 88.81 82 ALA A CA 1
ATOM 650 C C . ALA A 1 82 ? 9.078 8.747 5.957 1.00 88.81 82 ALA A C 1
ATOM 652 O O . ALA A 1 82 ? 8.808 9.446 6.933 1.00 88.81 82 ALA A O 1
ATOM 653 N N . ARG A 1 83 ? 10.171 8.993 5.217 1.00 88.50 83 ARG A N 1
ATOM 654 C CA . ARG A 1 83 ? 11.154 10.061 5.494 1.00 88.50 83 ARG A CA 1
ATOM 655 C C . ARG A 1 83 ? 11.107 11.201 4.480 1.00 88.50 83 ARG A C 1
ATOM 657 O O . ARG A 1 83 ? 11.984 12.066 4.498 1.00 88.50 83 ARG A O 1
ATOM 664 N N . THR A 1 84 ? 10.131 11.204 3.578 1.00 89.50 84 THR A N 1
ATOM 665 C CA . THR A 1 84 ? 10.002 12.212 2.526 1.00 89.50 84 THR A CA 1
ATOM 666 C C . THR A 1 84 ? 8.589 12.783 2.463 1.00 89.50 84 THR A C 1
ATOM 668 O O . THR A 1 84 ? 7.635 12.171 2.921 1.00 89.50 84 THR A O 1
ATOM 671 N N . GLY A 1 85 ? 8.459 13.992 1.910 1.00 90.25 85 GLY A N 1
ATOM 672 C CA . GLY A 1 85 ? 7.158 14.543 1.513 1.00 90.25 85 GLY A CA 1
ATOM 673 C C . GLY A 1 85 ? 6.699 14.062 0.130 1.00 90.25 85 GLY A C 1
ATOM 674 O O . GLY A 1 85 ? 5.583 14.363 -0.285 1.00 90.25 85 GLY A O 1
ATOM 675 N N . ALA A 1 86 ? 7.570 13.353 -0.594 1.00 94.75 86 ALA A N 1
ATOM 676 C CA . ALA A 1 86 ? 7.226 12.629 -1.810 1.00 94.75 86 ALA A CA 1
ATOM 677 C C . ALA A 1 86 ? 6.436 11.347 -1.475 1.00 94.75 86 ALA A C 1
ATOM 679 O O . ALA A 1 86 ? 6.350 10.953 -0.319 1.00 94.75 86 ALA A O 1
ATOM 680 N N . SER A 1 87 ? 5.880 10.686 -2.488 1.00 95.94 87 SER A N 1
ATOM 681 C CA . SER A 1 87 ? 5.274 9.356 -2.356 1.00 95.94 87 SER A CA 1
ATOM 682 C C . SER A 1 87 ? 6.125 8.347 -3.112 1.00 95.94 87 SER A C 1
ATOM 684 O O . SER A 1 87 ? 6.490 8.595 -4.262 1.00 95.94 87 SER A O 1
ATOM 686 N N . LEU A 1 88 ? 6.473 7.241 -2.459 1.00 97.50 88 LEU A N 1
ATOM 687 C CA . LEU A 1 88 ? 7.281 6.149 -2.993 1.00 97.50 88 LEU A CA 1
ATOM 688 C C . LEU A 1 88 ? 6.641 4.821 -2.585 1.00 97.50 88 LEU A C 1
ATOM 690 O O . LEU A 1 88 ? 6.640 4.451 -1.413 1.00 97.50 88 LEU A O 1
ATOM 694 N N . LYS A 1 89 ? 6.096 4.076 -3.546 1.00 96.50 89 LYS A N 1
ATOM 695 C CA . LYS A 1 89 ? 5.383 2.818 -3.277 1.00 96.50 89 LYS A CA 1
ATOM 696 C C . LYS A 1 89 ? 5.951 1.700 -4.126 1.00 96.50 89 LYS A C 1
ATOM 698 O O . LYS A 1 89 ? 6.121 1.875 -5.325 1.00 96.50 89 LYS A O 1
ATOM 703 N N . LEU A 1 90 ? 6.179 0.537 -3.525 1.00 97.00 90 LEU A N 1
ATOM 704 C CA . LEU A 1 90 ? 6.605 -0.668 -4.227 1.00 97.00 90 LEU A CA 1
ATOM 705 C C . LEU A 1 90 ? 5.890 -1.885 -3.642 1.00 97.00 90 LEU A C 1
ATOM 707 O O . LEU A 1 90 ? 5.883 -2.073 -2.429 1.00 97.00 90 LEU A O 1
ATOM 711 N N . CYS A 1 91 ? 5.328 -2.705 -4.521 1.00 94.88 91 CYS A N 1
ATOM 712 C CA . CYS A 1 91 ? 4.803 -4.027 -4.234 1.00 94.88 91 CYS A CA 1
ATOM 713 C C . CYS A 1 91 ? 5.312 -5.003 -5.301 1.00 94.88 91 CYS A C 1
ATOM 715 O O . CYS A 1 91 ? 5.135 -4.768 -6.500 1.00 94.88 91 CYS A O 1
ATOM 717 N N . VAL A 1 92 ? 5.961 -6.085 -4.882 1.00 94.38 92 VAL A N 1
ATOM 718 C CA . VAL A 1 92 ? 6.431 -7.149 -5.773 1.00 94.38 92 VAL A CA 1
ATOM 719 C C . VAL A 1 92 ? 5.295 -8.150 -5.960 1.00 94.38 92 VAL A C 1
ATOM 721 O O . VAL A 1 92 ? 4.867 -8.808 -5.017 1.00 94.38 92 VAL A O 1
ATOM 724 N N . LEU A 1 93 ? 4.800 -8.261 -7.191 1.00 93.62 93 LEU A N 1
ATOM 725 C CA . LEU A 1 93 ? 3.693 -9.149 -7.553 1.00 93.62 93 LEU A CA 1
ATOM 726 C C . LEU A 1 93 ? 4.207 -10.531 -7.963 1.00 93.62 93 LEU A C 1
ATOM 728 O O . LEU A 1 93 ? 3.719 -11.554 -7.486 1.00 93.62 93 LEU A O 1
ATOM 732 N N . ASN A 1 94 ? 5.209 -10.555 -8.843 1.00 93.06 94 ASN A N 1
ATOM 733 C CA . ASN A 1 94 ? 5.879 -11.766 -9.290 1.00 93.06 94 ASN A CA 1
ATOM 734 C C . ASN A 1 94 ? 7.368 -11.474 -9.539 1.00 93.06 94 ASN A C 1
ATOM 736 O O . ASN A 1 94 ? 7.703 -10.904 -10.575 1.00 93.06 94 ASN A O 1
ATOM 740 N N . PRO A 1 95 ? 8.293 -11.906 -8.665 1.00 92.00 95 PRO A N 1
ATOM 741 C CA . PRO A 1 95 ? 9.722 -11.645 -8.856 1.00 92.00 95 PRO A CA 1
ATOM 742 C C . PRO A 1 95 ? 10.308 -12.308 -10.116 1.00 92.00 95 PRO A C 1
ATOM 744 O O . PRO A 1 95 ? 11.393 -11.933 -10.546 1.00 92.00 95 PRO A O 1
ATOM 747 N N . HIS A 1 96 ? 9.602 -13.273 -10.715 1.00 91.69 96 HIS A N 1
ATOM 748 C CA . HIS A 1 96 ? 9.981 -13.918 -11.976 1.00 91.69 96 HIS A CA 1
ATOM 749 C C . HIS A 1 96 ? 9.303 -13.302 -13.211 1.00 91.69 96 HIS A C 1
ATOM 751 O O . HIS A 1 96 ? 9.474 -13.813 -14.317 1.00 91.69 96 HIS A O 1
ATOM 757 N N . GLY A 1 97 ? 8.508 -12.241 -13.044 1.00 93.94 97 GLY A N 1
ATOM 758 C CA . GLY A 1 97 ? 7.953 -11.487 -14.163 1.00 93.94 97 GLY A CA 1
ATOM 759 C C . GLY A 1 97 ? 9.054 -10.736 -14.917 1.00 93.94 97 GLY A C 1
ATOM 760 O O . GLY A 1 97 ? 10.002 -10.232 -14.310 1.00 93.94 97 GLY A O 1
ATOM 761 N N . ARG A 1 98 ? 8.929 -10.639 -16.244 1.00 95.00 98 ARG A N 1
ATOM 762 C CA . ARG A 1 98 ? 9.894 -9.906 -17.082 1.00 95.00 98 ARG A CA 1
ATOM 763 C C . ARG A 1 98 ? 9.565 -8.422 -17.254 1.00 95.00 98 ARG A C 1
ATOM 765 O O . ARG A 1 98 ? 10.418 -7.643 -17.664 1.00 95.00 98 ARG A O 1
ATOM 772 N N . ILE A 1 99 ? 8.326 -8.014 -16.970 1.00 96.56 99 ILE A N 1
ATOM 773 C CA . ILE A 1 99 ? 7.875 -6.632 -17.149 1.00 96.56 99 ILE A CA 1
ATOM 774 C C . ILE A 1 99 ? 7.975 -5.908 -15.808 1.00 96.56 99 ILE A C 1
ATOM 776 O O . ILE A 1 99 ? 7.152 -6.110 -14.917 1.00 96.56 99 ILE A O 1
ATOM 780 N N . TRP A 1 100 ? 8.980 -5.044 -15.687 1.00 97.19 100 TRP A N 1
ATOM 781 C CA . TRP A 1 100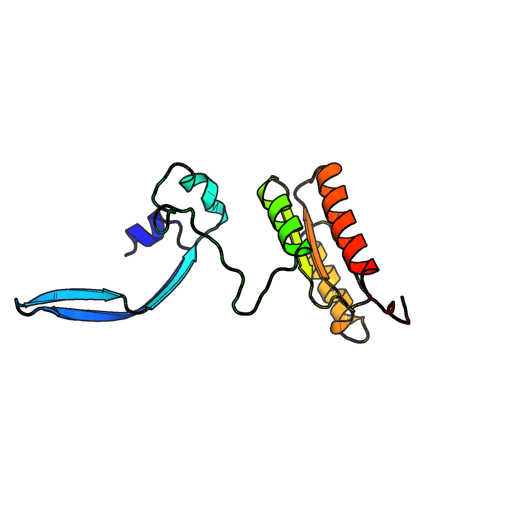 ? 9.197 -4.184 -14.524 1.00 97.19 100 TRP A CA 1
ATOM 782 C C . TRP A 1 100 ? 8.786 -2.749 -14.836 1.00 97.19 100 TRP A C 1
ATOM 784 O O . TRP A 1 100 ? 9.062 -2.234 -15.921 1.00 97.19 100 TRP A O 1
ATOM 794 N N . THR A 1 101 ? 8.137 -2.088 -13.879 1.00 97.75 101 THR A N 1
ATOM 795 C CA . THR A 1 101 ? 7.663 -0.709 -14.033 1.00 97.75 101 THR A CA 1
ATOM 796 C C . THR A 1 101 ? 8.299 0.221 -13.005 1.00 97.75 101 THR A C 1
ATOM 798 O O . THR A 1 101 ? 8.467 -0.118 -11.833 1.00 97.75 101 THR A O 1
ATOM 801 N N . MET A 1 102 ? 8.646 1.427 -13.458 1.00 98.00 102 MET A N 1
ATOM 802 C CA . MET A 1 102 ? 9.089 2.545 -12.625 1.00 98.00 102 MET A CA 1
ATOM 803 C C . MET A 1 102 ? 8.331 3.798 -13.085 1.00 98.00 102 MET A C 1
ATOM 805 O O . MET A 1 102 ? 8.847 4.621 -13.838 1.00 98.00 102 MET A O 1
ATOM 809 N N . SER A 1 103 ? 7.058 3.892 -12.702 1.00 96.81 103 SER A N 1
ATOM 810 C CA . SER A 1 103 ? 6.139 4.929 -13.186 1.00 96.81 103 SER A CA 1
ATOM 811 C C . SER A 1 103 ? 6.099 6.145 -12.259 1.00 96.81 103 SER A C 1
ATOM 813 O O . SER A 1 103 ? 6.015 6.005 -11.039 1.00 96.81 103 SER A O 1
ATOM 815 N N . ALA A 1 104 ? 6.108 7.345 -12.843 1.00 97.19 104 ALA A N 1
ATOM 816 C CA . ALA A 1 104 ? 5.923 8.588 -12.101 1.00 97.19 104 ALA A CA 1
ATOM 817 C C . ALA A 1 104 ? 4.426 8.913 -11.947 1.00 97.19 104 ALA A C 1
ATOM 819 O O . ALA A 1 104 ? 3.738 9.110 -12.950 1.00 97.19 104 ALA A O 1
ATOM 820 N N . GLY A 1 105 ? 3.932 9.021 -10.711 1.00 96.19 105 GLY A N 1
ATOM 821 C CA . GLY A 1 105 ? 2.534 9.346 -10.413 1.00 96.19 105 GLY A CA 1
ATOM 822 C C . GLY A 1 105 ? 1.628 8.130 -10.231 1.00 96.19 105 GLY A C 1
ATOM 823 O O . GLY A 1 105 ? 1.514 7.292 -11.124 1.00 96.19 105 GLY A O 1
ATOM 824 N N . GLY A 1 106 ? 0.886 8.104 -9.120 1.00 94.88 106 GLY A N 1
ATOM 825 C CA . GLY A 1 106 ? -0.061 7.027 -8.809 1.00 94.88 106 GLY A CA 1
ATOM 826 C C . GLY A 1 106 ? -1.179 6.820 -9.841 1.00 94.88 106 GLY A C 1
ATOM 827 O O . GLY A 1 106 ? -1.603 5.697 -10.069 1.00 94.88 106 GLY A O 1
ATOM 828 N N . GLY A 1 107 ? -1.645 7.872 -10.523 1.00 95.81 107 GLY A N 1
ATOM 829 C CA . GLY A 1 107 ? -2.628 7.707 -11.605 1.00 95.81 107 GLY A CA 1
ATOM 830 C C . GLY A 1 107 ? -2.031 7.044 -12.850 1.00 95.81 107 GLY A C 1
ATOM 831 O O . GLY A 1 107 ? -2.656 6.187 -13.468 1.00 95.81 107 GLY A O 1
ATOM 832 N N . ALA A 1 108 ? -0.797 7.413 -13.202 1.00 96.56 108 ALA A N 1
ATOM 833 C CA . ALA A 1 108 ? -0.111 6.844 -14.353 1.00 96.56 108 ALA A CA 1
ATOM 834 C C . ALA A 1 108 ? 0.292 5.386 -14.102 1.00 96.56 108 ALA A C 1
ATOM 836 O O . ALA A 1 108 ? 0.146 4.567 -15.004 1.00 96.56 108 ALA A O 1
ATOM 837 N N . SER A 1 109 ? 0.757 5.044 -12.893 1.00 97.25 109 SER A N 1
ATOM 838 C CA . SER A 1 109 ? 1.134 3.666 -12.551 1.00 97.25 109 SER A CA 1
ATOM 839 C C . SER A 1 109 ? -0.032 2.687 -12.704 1.00 97.25 109 SER A C 1
ATOM 841 O O . SER A 1 109 ? 0.169 1.601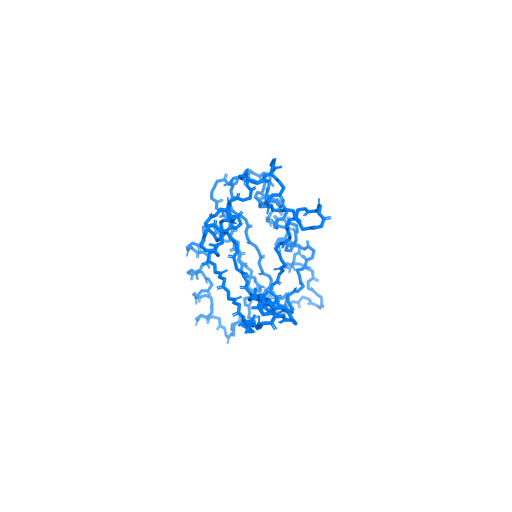 -13.244 1.00 97.25 109 SER A O 1
ATOM 843 N N . VAL A 1 110 ? -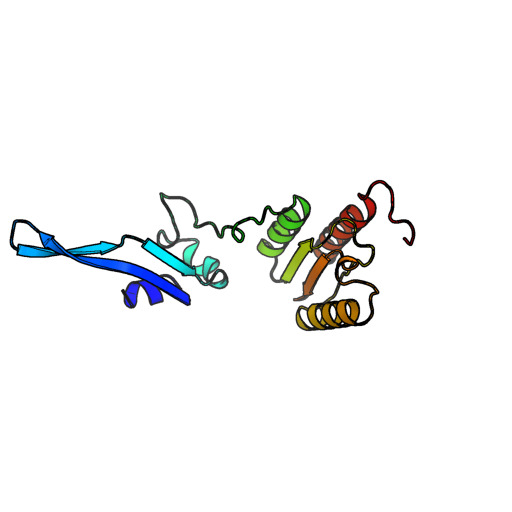1.256 3.086 -12.333 1.00 97.31 110 VAL A N 1
ATOM 844 C CA . VAL A 1 110 ? -2.472 2.283 -12.563 1.00 97.31 110 VAL A CA 1
ATOM 845 C C . VAL A 1 110 ? -2.733 2.091 -14.057 1.00 97.31 110 VAL A C 1
ATOM 847 O O . VAL A 1 110 ? -2.919 0.963 -14.498 1.00 97.31 110 VAL A O 1
ATOM 850 N N . ILE A 1 111 ? -2.678 3.162 -14.856 1.00 97.50 111 ILE A N 1
ATOM 851 C CA . ILE A 1 111 ? -2.911 3.080 -16.310 1.00 97.50 111 ILE A CA 1
ATOM 852 C C . ILE A 1 111 ? -1.883 2.159 -16.981 1.00 97.50 111 ILE A C 1
ATOM 854 O O . ILE A 1 111 ? -2.246 1.348 -17.836 1.00 97.50 111 ILE A O 1
ATOM 858 N N . TYR A 1 112 ? -0.607 2.256 -16.595 1.00 97.31 112 TYR A N 1
ATOM 859 C CA . TYR A 1 112 ? 0.433 1.363 -17.106 1.00 97.31 112 TYR A CA 1
ATOM 860 C C . TYR A 1 112 ? 0.178 -0.089 -16.698 1.00 97.31 112 TYR A C 1
ATOM 862 O O . TYR A 1 112 ? 0.248 -0.963 -17.559 1.00 97.31 112 TYR A O 1
ATOM 870 N N . ALA A 1 113 ? -0.158 -0.351 -15.432 1.00 96.62 113 ALA A N 1
ATOM 871 C CA . ALA A 1 113 ? -0.462 -1.698 -14.956 1.00 96.62 113 ALA A CA 1
ATOM 872 C C . ALA A 1 113 ? -1.665 -2.311 -15.694 1.00 96.62 113 ALA A C 1
ATOM 874 O O . ALA A 1 113 ? -1.564 -3.433 -16.187 1.00 96.62 113 ALA A O 1
ATOM 875 N N . ASP A 1 114 ? -2.758 -1.560 -15.856 1.00 96.19 114 ASP A N 1
ATOM 876 C CA . ASP A 1 114 ? -3.943 -1.996 -16.603 1.00 96.19 114 ASP A CA 1
ATOM 877 C C . ASP A 1 114 ? -3.599 -2.316 -18.060 1.00 96.19 114 ASP A C 1
ATOM 879 O O . ASP A 1 114 ? -3.985 -3.361 -18.586 1.00 96.19 114 ASP A O 1
ATOM 883 N N . THR A 1 115 ? -2.831 -1.438 -18.708 1.00 97.06 115 THR A N 1
ATOM 884 C CA . THR A 1 115 ? -2.418 -1.619 -20.105 1.00 97.06 115 THR A CA 1
ATOM 885 C C . THR A 1 115 ? -1.526 -2.852 -20.265 1.00 97.06 115 THR A C 1
ATOM 887 O O . THR A 1 115 ? -1.708 -3.626 -21.204 1.00 97.06 115 THR A O 1
ATOM 890 N N . ILE A 1 116 ? -0.590 -3.081 -19.339 1.00 96.81 116 ILE A N 1
ATOM 891 C CA . ILE A 1 116 ? 0.267 -4.273 -19.343 1.00 96.81 116 ILE A CA 1
ATOM 892 C C . ILE A 1 116 ? -0.581 -5.529 -19.159 1.00 96.81 116 ILE A C 1
ATOM 894 O O . ILE A 1 116 ? -0.459 -6.453 -19.955 1.00 96.81 116 ILE A O 1
ATOM 898 N N . CYS A 1 117 ? -1.484 -5.555 -18.179 1.00 94.56 117 CYS A N 1
ATOM 899 C CA . CYS A 1 117 ? -2.369 -6.696 -17.944 1.00 94.56 117 CYS A CA 1
ATOM 900 C C . CYS A 1 117 ? -3.285 -7.008 -19.140 1.00 94.56 117 CYS A C 1
ATOM 902 O O . CYS A 1 117 ? -3.673 -8.160 -19.316 1.00 94.56 117 CYS A O 1
ATOM 904 N N . GLN A 1 118 ? -3.629 -6.008 -19.959 1.00 95.88 118 GLN A N 1
ATOM 905 C CA . GLN A 1 118 ? -4.432 -6.187 -21.174 1.00 95.88 118 GLN A CA 1
ATOM 906 C C . GLN A 1 118 ? -3.628 -6.690 -22.380 1.00 95.88 118 GLN A C 1
ATOM 908 O O . GLN A 1 118 ? -4.176 -7.417 -23.206 1.00 95.88 118 GLN A O 1
ATOM 913 N N . LEU A 1 119 ? -2.368 -6.266 -22.523 1.00 96.25 119 LEU A N 1
ATOM 914 C CA . LEU A 1 119 ? -1.556 -6.531 -23.719 1.00 96.25 119 LEU A CA 1
ATOM 915 C C . LEU A 1 119 ? -0.551 -7.676 -23.547 1.00 96.25 119 LEU A C 1
ATOM 917 O O . LEU A 1 119 ? -0.120 -8.257 -24.543 1.00 96.25 119 LEU A O 1
ATOM 921 N N . ALA A 1 120 ? -0.143 -7.978 -22.316 1.00 93.25 120 ALA A N 1
ATOM 922 C CA . ALA A 1 120 ? 0.767 -9.074 -22.019 1.00 93.25 120 ALA A CA 1
ATOM 923 C C . ALA A 1 120 ? 0.099 -10.431 -22.278 1.00 93.25 120 ALA A C 1
ATOM 925 O O . ALA A 1 120 ? -1.112 -10.591 -22.128 1.00 93.25 120 ALA A O 1
ATOM 926 N N . SER A 1 121 ? 0.908 -11.440 -22.605 1.00 90.50 121 SER A N 1
ATOM 927 C CA . SER A 1 121 ? 0.414 -12.808 -22.818 1.00 90.50 121 SER A CA 1
ATOM 928 C C . SER A 1 121 ? -0.186 -13.410 -21.542 1.00 90.50 121 SER A C 1
ATOM 930 O O . SER A 1 121 ? -1.052 -14.281 -21.613 1.00 90.50 121 SER A O 1
ATOM 932 N N . SER A 1 122 ? 0.280 -12.955 -20.374 1.00 92.75 122 SER A N 1
ATOM 933 C CA . SER A 1 122 ? -0.240 -13.322 -19.057 1.00 92.75 122 SER A CA 1
ATOM 934 C C . SER A 1 122 ? -0.063 -12.166 -18.062 1.00 92.75 122 SER A C 1
ATOM 936 O O . SER A 1 122 ? 1.012 -11.562 -18.033 1.00 92.75 122 SER A O 1
ATOM 938 N N . PRO A 1 123 ? -1.035 -11.907 -17.163 1.00 90.62 123 PRO A N 1
ATOM 939 C CA . PRO A 1 123 ? -0.873 -10.949 -16.065 1.00 90.62 123 PRO A CA 1
ATOM 940 C C . PRO A 1 123 ? 0.313 -11.263 -15.143 1.00 90.62 123 PRO A C 1
ATOM 942 O O . PRO A 1 123 ? 0.866 -10.364 -14.518 1.00 90.62 123 PRO A O 1
ATOM 945 N N . SER A 1 124 ? 0.743 -12.529 -15.079 1.00 92.25 124 SER A N 1
ATOM 946 C CA . SER A 1 124 ? 1.910 -12.944 -14.292 1.00 92.25 124 SER A CA 1
ATOM 947 C C . SER A 1 124 ? 3.235 -12.388 -14.822 1.00 92.25 124 SER A C 1
ATOM 949 O O . SER A 1 124 ? 4.254 -12.536 -14.158 1.00 92.25 124 SER A O 1
ATOM 951 N N . GLU A 1 125 ? 3.267 -11.794 -16.015 1.00 94.25 125 GLU A N 1
ATOM 952 C CA . GLU A 1 125 ? 4.483 -11.184 -16.562 1.00 94.25 125 GLU A CA 1
ATOM 953 C C . GLU A 1 125 ? 4.818 -9.838 -15.907 1.00 94.25 125 GLU A C 1
ATOM 955 O O . GLU A 1 125 ? 5.978 -9.425 -15.956 1.00 94.25 125 GLU A O 1
ATOM 960 N N . LEU A 1 126 ? 3.834 -9.180 -15.279 1.00 96.62 126 LEU A N 1
ATOM 961 C CA . LEU A 1 126 ? 4.035 -7.957 -14.507 1.00 96.62 126 LEU A CA 1
ATOM 962 C C . LEU A 1 126 ? 4.686 -8.291 -13.163 1.00 96.62 126 LEU A C 1
ATOM 964 O O . LEU A 1 126 ? 4.095 -8.956 -12.311 1.00 96.62 126 LEU A O 1
ATOM 968 N N . ALA A 1 127 ? 5.909 -7.808 -12.972 1.00 95.94 127 ALA A N 1
ATOM 969 C CA . ALA A 1 127 ? 6.717 -8.179 -11.825 1.00 95.94 127 ALA A CA 1
ATOM 970 C C . ALA A 1 127 ? 6.410 -7.357 -10.573 1.00 95.94 127 ALA A C 1
ATOM 972 O O . ALA A 1 127 ? 6.418 -7.882 -9.458 1.00 95.94 127 ALA A O 1
ATOM 973 N N . ASN A 1 128 ? 6.118 -6.069 -10.748 1.00 96.88 128 ASN A N 1
ATOM 974 C CA . ASN A 1 128 ? 5.874 -5.142 -9.655 1.00 96.88 128 ASN A CA 1
ATOM 975 C C . ASN A 1 128 ? 4.757 -4.147 -9.979 1.00 96.88 128 ASN A C 1
ATOM 977 O O . ASN A 1 128 ? 4.528 -3.784 -11.133 1.00 96.88 128 ASN A O 1
ATOM 981 N N . TYR A 1 129 ? 4.124 -3.654 -8.921 1.00 96.94 129 TYR A N 1
ATOM 982 C CA . TYR A 1 129 ? 3.293 -2.461 -8.939 1.00 96.94 129 TYR A CA 1
ATOM 983 C C . TYR A 1 129 ? 3.920 -1.413 -8.024 1.00 96.94 129 TYR A C 1
ATOM 985 O O . TYR A 1 129 ? 4.275 -1.704 -6.883 1.00 96.94 129 TYR A O 1
ATOM 993 N N . GLY A 1 130 ? 4.074 -0.188 -8.511 1.00 97.00 130 GLY A N 1
ATOM 994 C CA . GLY A 1 130 ? 4.695 0.871 -7.732 1.00 97.00 130 GLY A CA 1
ATOM 995 C C . GLY A 1 130 ? 4.677 2.213 -8.439 1.00 97.00 130 GLY A C 1
ATOM 996 O O . GLY A 1 130 ? 4.376 2.309 -9.629 1.00 97.00 130 GLY A O 1
ATOM 997 N N . GLU A 1 131 ? 4.995 3.258 -7.689 1.00 98.25 131 GLU A N 1
ATOM 998 C CA . GLU A 1 131 ? 5.044 4.623 -8.198 1.00 98.25 131 GLU A CA 1
ATOM 999 C C . GLU A 1 131 ? 6.018 5.487 -7.403 1.00 98.25 131 GLU A C 1
ATOM 1001 O O . GLU A 1 131 ? 6.330 5.195 -6.247 1.00 98.25 131 GLU A O 1
ATOM 1006 N N . TYR A 1 132 ? 6.474 6.562 -8.041 1.00 97.69 132 TYR A N 1
ATOM 1007 C CA . TYR A 1 132 ? 7.100 7.685 -7.357 1.00 97.69 132 TYR A CA 1
ATOM 1008 C C . TYR A 1 132 ? 6.429 9.000 -7.765 1.00 97.69 132 TYR A C 1
ATOM 1010 O O . TYR A 1 132 ? 6.190 9.252 -8.948 1.00 97.69 132 TYR A O 1
ATOM 1018 N N . SER A 1 133 ? 6.121 9.873 -6.810 1.00 97.25 133 SER A N 1
ATOM 1019 C CA . SER A 1 133 ? 5.466 11.160 -7.076 1.00 97.25 133 SER A CA 1
ATOM 1020 C C . SER A 1 133 ? 5.701 12.182 -5.964 1.00 97.25 133 SER A C 1
ATOM 1022 O O . SER A 1 133 ? 6.429 11.914 -5.018 1.00 97.25 133 SER A O 1
ATOM 1024 N N . GLY A 1 134 ? 5.164 13.400 -6.097 1.00 96.06 134 GLY A N 1
ATOM 1025 C CA . GLY A 1 134 ? 5.379 14.459 -5.098 1.00 96.06 134 GLY A CA 1
ATOM 1026 C C . GLY A 1 134 ? 6.787 15.069 -5.120 1.00 96.06 134 GLY A C 1
ATOM 1027 O O . GLY A 1 134 ? 7.257 15.552 -4.098 1.00 96.06 134 GLY A O 1
ATOM 1028 N N . ALA A 1 135 ? 7.446 15.057 -6.286 1.00 96.25 135 ALA A N 1
ATOM 1029 C CA . ALA A 1 135 ? 8.778 15.628 -6.515 1.00 96.25 135 ALA A CA 1
ATOM 1030 C C . ALA A 1 135 ? 9.879 15.080 -5.573 1.00 96.25 135 ALA A C 1
ATOM 1032 O O . ALA A 1 135 ? 10.488 15.853 -4.827 1.00 96.25 135 ALA A O 1
ATOM 1033 N N . PRO A 1 136 ? 10.170 13.761 -5.610 1.00 96.88 136 PRO A N 1
ATOM 1034 C CA . PRO A 1 136 ? 11.287 13.200 -4.858 1.00 96.88 136 PRO A CA 1
ATOM 1035 C C . PRO A 1 136 ? 12.623 13.787 -5.322 1.00 96.88 136 PRO A C 1
ATOM 1037 O O . PRO A 1 136 ? 12.786 14.209 -6.469 1.00 96.88 136 PRO A O 1
ATOM 1040 N N . THR A 1 137 ? 13.607 13.789 -4.426 1.00 97.25 137 THR A N 1
ATOM 1041 C CA . THR A 1 137 ? 14.963 14.254 -4.735 1.00 97.25 137 THR A CA 1
ATOM 1042 C C . THR A 1 137 ? 15.697 13.281 -5.661 1.00 97.25 137 THR A C 1
ATOM 1044 O O . THR A 1 137 ? 15.295 12.127 -5.838 1.00 97.25 137 THR A O 1
ATOM 1047 N N . GLU A 1 138 ? 16.823 13.725 -6.226 1.00 97.81 138 GLU A N 1
ATOM 1048 C CA . GLU A 1 138 ? 17.713 12.865 -7.018 1.00 97.81 138 GLU A CA 1
ATOM 1049 C C . GLU A 1 138 ? 18.144 11.621 -6.228 1.00 97.81 138 GLU A C 1
ATOM 1051 O O . GLU A 1 138 ? 18.031 10.506 -6.727 1.00 97.81 138 GLU A O 1
ATOM 1056 N N . VAL A 1 139 ? 18.548 11.799 -4.965 1.00 97.12 139 VAL A N 1
ATOM 1057 C CA . VAL A 1 139 ? 18.982 10.698 -4.089 1.00 97.12 139 VAL A CA 1
ATOM 1058 C C . VAL A 1 139 ? 17.839 9.719 -3.814 1.00 97.12 139 VAL A C 1
ATOM 1060 O O . VAL A 1 139 ? 18.035 8.509 -3.879 1.00 97.12 139 VAL A O 1
ATOM 1063 N N . GLN A 1 140 ? 16.628 10.217 -3.551 1.00 97.06 140 GLN A N 1
ATOM 1064 C CA . GLN A 1 140 ? 15.456 9.361 -3.333 1.00 97.06 140 GLN A CA 1
ATOM 1065 C C . GLN A 1 140 ? 15.105 8.557 -4.588 1.00 97.06 140 GLN A C 1
ATOM 1067 O O . GLN A 1 140 ? 14.863 7.354 -4.514 1.00 97.06 140 GLN A O 1
ATOM 1072 N N . THR A 1 141 ? 15.132 9.211 -5.750 1.00 97.69 141 THR A N 1
ATOM 1073 C CA . THR A 1 141 ? 14.878 8.561 -7.040 1.00 97.69 141 THR A CA 1
ATOM 1074 C C . THR A 1 141 ? 15.953 7.518 -7.347 1.00 97.69 141 THR A C 1
ATOM 1076 O O . THR A 1 141 ? 15.630 6.429 -7.814 1.00 97.69 141 THR A O 1
ATOM 1079 N N . PHE A 1 142 ? 17.218 7.810 -7.031 1.00 98.12 142 PHE A N 1
ATOM 1080 C CA . PHE A 1 142 ? 18.335 6.879 -7.171 1.00 98.12 142 PHE A CA 1
ATOM 1081 C C . PHE A 1 142 ? 18.163 5.627 -6.301 1.00 98.12 142 PHE A C 1
ATOM 1083 O O . PHE A 1 142 ? 18.327 4.515 -6.804 1.00 98.12 142 PHE A O 1
ATOM 1090 N N . GLU A 1 143 ? 17.811 5.777 -5.021 1.00 97.62 143 GLU A N 1
ATOM 1091 C CA . GLU A 1 143 ? 17.588 4.642 -4.112 1.00 97.62 143 GLU A CA 1
ATOM 1092 C C . GLU A 1 143 ? 16.390 3.786 -4.553 1.00 97.62 143 GLU A C 1
ATOM 1094 O O . GLU A 1 143 ? 16.471 2.552 -4.564 1.00 97.62 143 GLU A O 1
ATOM 1099 N N . TYR A 1 144 ? 15.297 4.426 -4.981 1.00 97.94 144 TYR A N 1
ATOM 1100 C CA . TYR A 1 144 ? 14.117 3.739 -5.506 1.00 97.94 144 TYR A CA 1
ATOM 1101 C C . TYR A 1 144 ? 14.441 2.962 -6.794 1.00 97.94 144 TYR A C 1
ATOM 1103 O O . TYR A 1 144 ? 14.197 1.756 -6.873 1.00 97.94 144 TYR A O 1
ATOM 1111 N N . ALA A 1 145 ? 15.085 3.612 -7.771 1.00 98.12 145 ALA A N 1
ATOM 1112 C CA . ALA A 1 145 ? 15.511 2.981 -9.020 1.00 98.12 145 ALA A CA 1
ATOM 1113 C C . ALA A 1 145 ? 16.481 1.819 -8.771 1.00 98.12 145 ALA A C 1
ATOM 1115 O O . ALA A 1 145 ? 16.293 0.725 -9.297 1.00 98.12 145 ALA A O 1
ATOM 1116 N N . SER A 1 146 ? 17.489 2.026 -7.919 1.00 97.44 146 SER A N 1
ATOM 1117 C CA . SER A 1 146 ? 18.477 0.999 -7.569 1.00 97.44 146 SER A CA 1
ATOM 1118 C C . SER A 1 146 ? 17.830 -0.235 -6.944 1.00 97.44 146 SER A C 1
ATOM 1120 O O . SER A 1 146 ? 18.287 -1.354 -7.172 1.00 97.44 146 SER A O 1
ATOM 1122 N N . THR A 1 147 ? 16.759 -0.047 -6.172 1.00 97.25 147 THR A N 1
ATOM 1123 C CA . THR A 1 147 ? 16.000 -1.148 -5.572 1.00 97.25 147 THR A CA 1
ATOM 1124 C C . THR A 1 147 ? 15.290 -1.982 -6.642 1.00 97.25 147 THR A C 1
ATOM 1126 O O . THR A 1 147 ? 15.435 -3.203 -6.648 1.00 97.25 147 THR A O 1
ATOM 1129 N N . ILE A 1 148 ? 14.609 -1.341 -7.599 1.00 97.06 148 ILE A N 1
ATOM 1130 C CA . ILE A 1 148 ? 13.954 -2.030 -8.725 1.00 97.06 148 ILE A CA 1
ATOM 1131 C C . ILE A 1 148 ? 14.985 -2.755 -9.601 1.00 97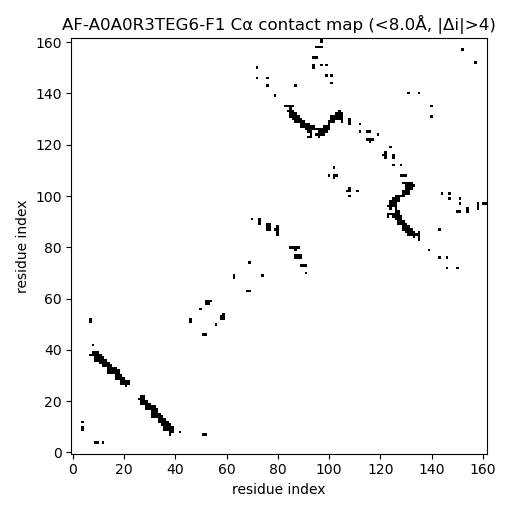.06 148 ILE A C 1
ATOM 1133 O O . ILE A 1 148 ? 14.809 -3.930 -9.915 1.00 97.06 148 ILE A O 1
ATOM 1137 N N . LEU A 1 149 ? 16.091 -2.086 -9.944 1.00 96.44 149 LEU A N 1
ATOM 1138 C CA . LEU A 1 149 ? 17.158 -2.663 -10.768 1.00 96.44 149 LEU A CA 1
ATOM 1139 C C . LEU A 1 149 ? 17.800 -3.897 -10.116 1.00 96.44 149 LEU A C 1
ATOM 1141 O O . LEU A 1 149 ? 18.139 -4.860 -10.803 1.00 96.44 149 LEU A O 1
ATOM 1145 N N . ARG A 1 150 ? 17.957 -3.903 -8.788 1.00 94.75 150 ARG A N 1
ATOM 1146 C CA . ARG A 1 150 ? 18.413 -5.092 -8.054 1.00 94.75 150 ARG A CA 1
ATOM 1147 C C . ARG A 1 150 ? 17.397 -6.223 -8.128 1.00 94.75 150 ARG A C 1
ATOM 1149 O O . ARG A 1 150 ? 17.777 -7.343 -8.439 1.00 94.75 150 ARG A O 1
ATOM 1156 N N . LEU A 1 151 ? 16.117 -5.940 -7.894 1.00 94.81 151 LEU A N 1
ATOM 1157 C CA . LEU A 1 151 ? 15.072 -6.963 -7.965 1.00 94.81 151 LEU A CA 1
ATOM 1158 C C . LEU A 1 151 ? 15.004 -7.620 -9.349 1.00 94.81 151 LEU A C 1
ATOM 1160 O O . LEU A 1 151 ? 15.042 -8.845 -9.436 1.00 94.81 151 LEU A O 1
ATOM 1164 N N . MET A 1 152 ? 14.995 -6.822 -10.420 1.00 94.38 152 MET A N 1
ATOM 1165 C CA . MET A 1 152 ? 14.918 -7.346 -11.788 1.00 94.38 152 MET A CA 1
ATOM 1166 C C . MET A 1 152 ? 16.159 -8.148 -12.212 1.00 94.38 152 MET A C 1
ATOM 1168 O O . MET A 1 152 ? 16.078 -8.950 -13.135 1.00 94.38 152 MET A O 1
ATOM 1172 N N . THR A 1 153 ? 17.307 -7.951 -11.553 1.00 92.69 153 THR A N 1
ATOM 1173 C CA . THR A 1 153 ? 18.563 -8.661 -11.863 1.00 92.69 153 THR A CA 1
ATOM 1174 C C . THR A 1 153 ? 18.883 -9.802 -10.896 1.00 92.69 153 THR A C 1
ATOM 1176 O O . THR A 1 153 ? 19.855 -10.525 -11.110 1.00 92.69 153 THR A O 1
ATOM 1179 N N . ASN A 1 154 ? 18.066 -10.008 -9.859 1.00 88.00 154 ASN A N 1
ATOM 1180 C CA . ASN A 1 154 ? 18.271 -11.061 -8.860 1.00 88.00 154 ASN A CA 1
ATOM 1181 C C . ASN A 1 154 ? 17.719 -12.435 -9.289 1.00 88.00 154 ASN A C 1
ATOM 1183 O O . ASN A 1 154 ? 18.015 -13.438 -8.636 1.00 88.00 154 ASN A O 1
ATOM 1187 N N . ALA A 1 155 ? 16.916 -12.509 -10.356 1.00 79.81 155 AL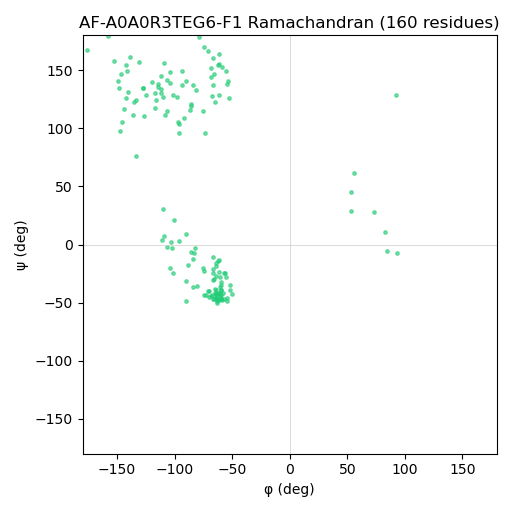A A N 1
ATOM 1188 C CA . ALA A 1 155 ? 16.335 -13.765 -10.824 1.00 79.81 155 ALA A CA 1
ATOM 1189 C C . ALA A 1 155 ? 17.412 -14.719 -11.375 1.00 79.81 155 ALA A C 1
ATOM 1191 O O . ALA A 1 155 ? 18.204 -14.359 -12.246 1.00 79.81 155 ALA A O 1
ATOM 1192 N N . SER A 1 156 ? 17.421 -15.959 -10.876 1.00 81.81 156 SER A N 1
ATOM 1193 C CA . SER A 1 156 ? 18.294 -17.029 -11.362 1.00 81.81 156 SER A CA 1
ATOM 1194 C C . SER A 1 156 ? 17.497 -18.332 -11.529 1.00 81.81 156 SER A C 1
ATOM 1196 O O . SER A 1 156 ? 16.908 -18.799 -10.550 1.00 81.81 156 SER A O 1
ATOM 1198 N N . PRO A 1 157 ? 17.466 -18.934 -12.733 1.00 85.00 157 PRO A N 1
ATOM 1199 C CA . PRO A 1 157 ? 18.072 -18.428 -13.967 1.00 85.00 157 PRO A CA 1
ATOM 1200 C C . PRO A 1 157 ? 17.389 -17.135 -14.465 1.00 85.00 157 PRO A C 1
ATOM 1202 O O . PRO A 1 157 ? 16.248 -16.868 -14.078 1.00 85.00 157 PRO A O 1
ATOM 1205 N N . PRO A 1 158 ? 18.063 -16.343 -15.324 1.00 86.69 158 PRO A N 1
ATOM 1206 C CA . PRO A 1 158 ? 17.428 -15.232 -16.024 1.00 86.69 158 PRO A CA 1
ATOM 1207 C C . PRO A 1 158 ? 16.205 -15.707 -16.808 1.00 86.69 158 PRO A C 1
ATOM 1209 O O . PRO A 1 158 ? 16.159 -16.850 -17.277 1.00 86.69 158 PRO A O 1
ATOM 1212 N N . HIS A 1 159 ? 15.221 -14.828 -16.959 1.00 89.44 159 HIS A N 1
ATOM 1213 C CA . HIS A 1 159 ? 14.029 -15.142 -17.726 1.00 89.44 159 HIS A CA 1
ATOM 1214 C C . HIS A 1 159 ? 14.401 -15.303 -19.224 1.00 89.44 159 HIS A C 1
ATOM 1216 O O . HIS A 1 159 ? 15.233 -14.556 -19.743 1.00 89.44 159 HIS A O 1
ATOM 1222 N N . PRO A 1 160 ? 13.866 -16.319 -19.932 1.00 91.00 160 PRO A N 1
ATOM 1223 C CA . PRO A 1 160 ? 14.346 -16.698 -21.268 1.00 91.00 160 PRO A CA 1
ATOM 1224 C C . PRO A 1 160 ? 14.115 -15.629 -22.344 1.00 91.00 160 PRO A C 1
ATOM 1226 O O . PRO A 1 160 ? 14.910 -15.531 -23.277 1.00 91.00 160 PRO A O 1
ATOM 1229 N N . ASP A 1 161 ? 13.065 -14.818 -22.196 1.00 88.62 161 ASP A N 1
ATOM 1230 C CA . ASP A 1 161 ? 12.691 -13.751 -23.138 1.00 88.62 161 ASP A CA 1
ATOM 1231 C C . ASP A 1 161 ? 13.129 -12.350 -22.667 1.00 88.62 161 ASP A C 1
ATOM 1233 O O . ASP A 1 161 ? 12.560 -11.340 -23.091 1.00 88.62 161 ASP A O 1
ATOM 1237 N N . GLY A 1 162 ? 14.121 -12.302 -21.771 1.00 65.94 162 GLY A N 1
ATOM 1238 C CA . GLY A 1 162 ? 14.558 -11.097 -21.059 1.00 65.94 162 GLY A CA 1
ATOM 1239 C C . GLY A 1 162 ? 14.184 -11.146 -19.594 1.00 65.94 162 GLY A C 1
ATOM 1240 O O . GLY A 1 162 ? 13.031 -11.550 -19.322 1.00 65.94 162 GLY A O 1
#

Radius of gyration: 21.69 Å; Cα contacts (8 Å, |Δi|>4): 206; chains: 1; bounding box: 46×34×65 Å

Organism: Rodentolepis nana (NCBI:txid102285)

Foldseek 3Di:
DVVLCVVQQWPDKDQPPFDWDADPVRDIDTDRPDMDTDHDPVCVVVPPPPCSQDDVNHGHDDDDPPPDDDDPLQVQQVVLCVVDPKHKGKDFPALQAQDEDEAEDPVVLVVVLVVCCVPPPHNNNYGMRIYIYPDDDPVSSVSSVVSSVCSQPVDPPHHPVD